Protein AF-A0A7J9HIQ1-F1 (afdb_monomer)

Foldseek 3Di:
DVVVVVVVVVVVLVVAALVLLVVLLVLLVVVVVVLLVLQLVCLVDPVSVVVLVVVLVPDDPVVLVVLLVLVVVLVVVSNCCSVDDDDPDDPDPVSDDDSSSSSNNSVVVLVVVCCVVPVVLVVDDPVCNSVSSNVVSVVQVVVVVPLDHDRPSVVSVVVSVVND

Sequence (164 aa):
MMMEEETTIMAAISTLGPSQLSDLSYSIFSLSFHHRRRLCHLLSSPCLFFLTLHRLHTLSLPQKTLLIARHLLFSLHHLTRHFQPPPLRLPNPSTAINQRDLDAVLLLMFLCEAYHDNPEALERPHDEWRQVLTSICSITTLKITGITGIFDGAALIPYIEMVT

Secondary structure (DSSP, 8-state):
-HHHHHHHHHHHHTTS-HHHHHHHHHHHHHHHHHHHHHHHHHHH-HHHHHHHHHHHHHS-HHHHHHHHHHHHHHHHHHHHGGGSPPPSSPPPGGGPPPHHHHHHHHHHHHHHHHHHH-GGGTSS-HHHHHHHHHHHHHHHHHHHHTT--SS-SSTTHHHHHHH-

Radius of gyration: 17.94 Å; Cα contacts (8 Å, |Δi|>4): 88; chains: 1; bounding box: 41×35×51 Å

Solvent-accessible surface area (backbone atoms only — not comparable to full-atom values): 9460 Å² total; per-residue (Å²): 108,76,70,58,55,52,51,51,52,50,56,55,57,70,71,50,53,70,69,40,48,52,51,43,42,51,50,50,49,49,51,53,50,51,52,50,53,50,49,53,53,34,52,73,34,65,69,57,36,52,55,37,49,52,50,56,68,74,46,52,70,73,53,53,51,49,42,47,51,53,50,52,51,45,52,49,54,61,59,49,53,60,80,47,79,85,69,98,59,82,80,70,76,86,68,64,76,49,69,71,54,46,52,33,39,54,52,50,53,48,50,53,50,44,44,72,79,39,51,73,62,70,72,51,59,79,86,50,39,52,59,54,52,43,53,50,50,50,54,52,50,56,45,36,74,58,85,68,50,98,65,72,51,60,73,45,45,67,58,53,66,74,71,108

pLDDT: mean 76.65, std 16.4, range [28.7, 95.06]

Structure (mmCIF, N/CA/C/O backbone):
data_AF-A0A7J9HIQ1-F1
#
_entry.id   AF-A0A7J9HIQ1-F1
#
loop_
_atom_site.group_PDB
_atom_site.id
_atom_site.type_symbol
_atom_site.label_atom_id
_atom_site.label_alt_id
_atom_site.label_comp_id
_atom_site.label_asym_id
_atom_site.label_entity_id
_atom_site.label_seq_id
_atom_site.pdbx_PDB_ins_code
_atom_site.Cartn_x
_atom_site.Cartn_y
_atom_site.Cartn_z
_atom_site.occupancy
_atom_site.B_iso_or_equiv
_atom_site.auth_seq_id
_atom_site.auth_comp_id
_atom_site.auth_asym_id
_atom_site.auth_atom_id
_atom_site.pdbx_PDB_model_num
ATOM 1 N N . MET A 1 1 ? 23.833 -7.315 -0.578 1.00 48.94 1 MET A N 1
ATOM 2 C CA . MET A 1 1 ? 22.394 -7.315 -0.907 1.00 48.94 1 MET A CA 1
ATOM 3 C C . MET A 1 1 ? 21.917 -5.951 -1.391 1.00 48.94 1 MET A C 1
ATOM 5 O O . MET A 1 1 ? 21.681 -5.848 -2.580 1.00 48.94 1 MET A O 1
ATOM 9 N N . MET A 1 2 ? 21.896 -4.889 -0.568 1.00 49.56 2 MET A N 1
ATOM 10 C CA . MET A 1 2 ? 21.428 -3.547 -0.996 1.00 49.56 2 MET A CA 1
ATOM 11 C C . MET A 1 2 ? 22.129 -3.015 -2.271 1.00 49.56 2 MET A C 1
ATOM 13 O O . MET A 1 2 ? 21.479 -2.493 -3.166 1.00 49.56 2 MET A O 1
ATOM 17 N N . MET A 1 3 ? 23.440 -3.253 -2.406 1.00 58.53 3 MET A N 1
ATOM 18 C CA . MET A 1 3 ? 24.233 -2.832 -3.576 1.00 58.53 3 MET A CA 1
ATOM 19 C C . MET A 1 3 ? 23.936 -3.643 -4.864 1.00 58.53 3 MET A C 1
ATOM 21 O O . MET A 1 3 ? 24.068 -3.129 -5.972 1.00 58.53 3 MET A O 1
ATOM 25 N N . GLU A 1 4 ? 23.527 -4.912 -4.750 1.00 64.31 4 GLU A N 1
ATOM 26 C CA . GLU A 1 4 ? 23.150 -5.755 -5.906 1.00 64.31 4 GLU A CA 1
ATOM 27 C C . GLU A 1 4 ? 21.745 -5.412 -6.428 1.00 64.31 4 GLU A C 1
ATOM 29 O O . GLU A 1 4 ? 21.487 -5.446 -7.631 1.00 64.31 4 GLU A O 1
ATOM 34 N N . GLU A 1 5 ? 20.829 -5.033 -5.537 1.00 66.75 5 GLU A N 1
ATOM 35 C CA . GLU A 1 5 ? 19.484 -4.580 -5.913 1.00 66.75 5 GLU A CA 1
ATOM 36 C C . GLU A 1 5 ? 19.543 -3.235 -6.644 1.00 66.75 5 GLU A C 1
ATOM 38 O O . GLU A 1 5 ? 18.953 -3.078 -7.710 1.00 66.75 5 GLU A O 1
ATOM 43 N N . GLU A 1 6 ? 20.331 -2.289 -6.134 1.00 68.94 6 GLU A N 1
ATOM 44 C CA . GLU A 1 6 ? 20.514 -0.989 -6.778 1.00 68.94 6 GLU A CA 1
ATOM 45 C C . GLU A 1 6 ? 21.149 -1.134 -8.170 1.00 68.94 6 GLU A C 1
ATOM 47 O O . GLU A 1 6 ? 20.654 -0.567 -9.141 1.00 68.94 6 GLU A O 1
ATOM 52 N N . THR A 1 7 ? 22.182 -1.972 -8.312 1.00 75.25 7 THR A N 1
ATOM 53 C CA . THR A 1 7 ? 22.848 -2.205 -9.608 1.00 75.25 7 THR A CA 1
ATOM 54 C C . THR A 1 7 ? 21.954 -2.899 -10.634 1.00 75.25 7 THR A C 1
ATOM 56 O O . THR A 1 7 ? 22.003 -2.550 -11.813 1.00 75.25 7 THR A O 1
ATOM 59 N N . THR A 1 8 ? 21.107 -3.844 -10.221 1.00 76.81 8 THR A N 1
ATOM 60 C CA . THR A 1 8 ? 20.160 -4.515 -11.131 1.00 76.81 8 THR A CA 1
ATOM 61 C C . THR A 1 8 ? 19.028 -3.591 -11.575 1.00 76.81 8 THR A C 1
ATOM 63 O O . THR A 1 8 ? 18.681 -3.579 -12.757 1.00 76.81 8 THR A O 1
ATOM 66 N N . ILE A 1 9 ? 18.499 -2.766 -10.667 1.00 72.56 9 ILE A N 1
ATOM 67 C CA . ILE A 1 9 ? 17.503 -1.734 -10.987 1.00 72.56 9 ILE A CA 1
ATOM 68 C C . ILE A 1 9 ? 18.098 -0.711 -11.961 1.00 72.56 9 ILE A C 1
ATOM 70 O O . ILE A 1 9 ? 17.500 -0.412 -12.994 1.00 72.56 9 ILE A O 1
ATOM 74 N N . MET A 1 10 ? 19.310 -0.240 -11.685 1.00 75.06 10 MET A N 1
ATOM 75 C CA . MET A 1 10 ? 20.051 0.689 -12.535 1.00 75.06 10 MET A CA 1
ATOM 76 C C . MET A 1 10 ? 20.347 0.125 -13.926 1.00 75.06 10 MET A C 1
ATOM 78 O O . MET A 1 10 ? 20.189 0.826 -14.925 1.00 75.06 10 MET A O 1
ATOM 82 N N . ALA A 1 11 ? 20.731 -1.151 -14.008 1.00 77.88 11 ALA A N 1
ATOM 83 C CA . ALA A 1 11 ? 20.936 -1.842 -15.276 1.00 77.88 11 ALA A CA 1
ATOM 84 C C . ALA A 1 11 ? 19.631 -1.982 -16.074 1.00 77.88 11 ALA A C 1
ATOM 86 O O . ALA A 1 11 ? 19.652 -1.884 -17.294 1.00 77.88 11 ALA A O 1
ATOM 87 N N . ALA A 1 12 ? 18.489 -2.181 -15.413 1.00 75.06 12 ALA A N 1
ATOM 88 C CA . ALA A 1 12 ? 17.198 -2.216 -16.093 1.00 75.06 12 ALA A CA 1
ATOM 89 C C . ALA A 1 12 ? 16.783 -0.824 -16.597 1.00 75.06 12 ALA A C 1
ATOM 91 O O . ALA A 1 12 ? 16.347 -0.689 -17.739 1.00 75.06 12 ALA A O 1
ATOM 92 N N . ILE A 1 13 ? 16.955 0.223 -15.785 1.00 74.38 13 ILE A N 1
ATOM 93 C CA . ILE A 1 13 ? 16.605 1.602 -16.158 1.00 74.38 13 ILE A CA 1
ATOM 94 C C . ILE A 1 13 ? 17.481 2.102 -17.314 1.00 74.38 13 ILE A C 1
ATOM 96 O O . ILE A 1 13 ? 16.968 2.763 -18.212 1.00 74.38 13 ILE A O 1
ATOM 100 N N . SER A 1 14 ? 18.767 1.741 -17.357 1.00 76.31 14 SER A N 1
ATOM 101 C CA . SER A 1 14 ? 19.675 2.151 -18.438 1.00 76.31 14 SER A CA 1
ATOM 102 C C . SER A 1 14 ? 19.363 1.511 -19.796 1.00 76.31 14 SER A C 1
ATOM 104 O O . SER A 1 14 ? 19.832 2.002 -20.821 1.00 76.31 14 SER A O 1
ATOM 106 N N . THR A 1 15 ? 18.545 0.450 -19.832 1.00 79.00 15 THR A N 1
ATOM 107 C CA . THR A 1 15 ? 18.045 -0.130 -21.093 1.00 79.00 15 THR A CA 1
ATOM 108 C C . THR A 1 15 ? 16.865 0.637 -21.696 1.00 79.00 15 THR A C 1
ATOM 110 O O . THR A 1 15 ? 16.499 0.375 -22.842 1.00 79.00 15 THR A O 1
ATOM 113 N N . LEU A 1 16 ? 16.267 1.579 -20.957 1.00 73.94 16 LEU A N 1
ATOM 114 C CA . LEU A 1 16 ? 15.132 2.373 -21.420 1.00 73.94 16 LEU A CA 1
ATOM 115 C C . LEU A 1 16 ? 15.583 3.558 -22.275 1.00 73.94 16 LEU A C 1
ATOM 117 O O . LEU A 1 16 ? 16.531 4.268 -21.945 1.00 73.94 16 LEU A O 1
ATOM 121 N N . GLY A 1 17 ? 14.835 3.831 -23.344 1.00 79.19 17 GLY A N 1
ATOM 122 C CA . GLY A 1 17 ? 14.974 5.093 -24.071 1.00 79.19 17 GLY A CA 1
ATOM 123 C C . GLY A 1 17 ? 14.454 6.285 -23.246 1.00 79.19 17 GLY A C 1
ATOM 124 O O . GLY A 1 17 ? 13.586 6.099 -22.388 1.00 79.19 17 GLY A O 1
ATOM 125 N N . PRO A 1 18 ? 14.900 7.523 -23.529 1.00 73.88 18 PRO A N 1
ATOM 126 C CA . PRO A 1 18 ? 14.525 8.713 -22.755 1.00 73.88 18 PRO A CA 1
ATOM 127 C C . PRO A 1 18 ? 13.009 8.932 -22.628 1.00 73.88 18 PRO A C 1
ATOM 129 O O . PRO A 1 18 ? 12.533 9.296 -21.556 1.00 73.88 18 PRO A O 1
ATOM 132 N N . SER A 1 19 ? 12.229 8.638 -23.674 1.00 76.62 19 SER A N 1
ATOM 133 C CA . SER A 1 19 ? 10.760 8.733 -23.632 1.00 76.62 19 SER A CA 1
ATOM 134 C C . SER A 1 19 ? 10.105 7.686 -22.722 1.00 76.62 19 SER A C 1
ATOM 136 O O . SER A 1 19 ? 9.162 7.986 -21.996 1.00 76.62 19 SER A O 1
ATOM 138 N N . GLN A 1 20 ? 10.622 6.457 -22.707 1.00 77.38 20 GLN A N 1
ATOM 139 C CA . GLN A 1 20 ? 10.121 5.400 -21.823 1.00 77.38 20 GLN A CA 1
ATOM 140 C C . GLN A 1 20 ? 10.466 5.694 -20.363 1.00 77.38 20 GLN A C 1
ATOM 142 O O . GLN A 1 20 ? 9.678 5.397 -19.468 1.00 77.38 20 GLN A O 1
ATOM 147 N N . LEU A 1 21 ? 11.623 6.313 -20.127 1.00 78.00 21 LEU A N 1
ATOM 148 C CA . LEU A 1 21 ? 12.069 6.718 -18.803 1.00 78.00 21 LEU A CA 1
ATOM 149 C C . LEU A 1 21 ? 11.240 7.897 -18.261 1.00 78.00 21 LEU A C 1
ATOM 151 O O . LEU A 1 21 ? 10.858 7.883 -17.089 1.00 78.00 21 LEU A O 1
ATOM 155 N N . SER A 1 22 ? 10.871 8.867 -19.107 1.00 76.44 22 SER A N 1
ATOM 156 C CA . SER A 1 22 ? 9.916 9.920 -18.729 1.00 76.44 22 SER A CA 1
ATOM 157 C C . SER A 1 22 ? 8.509 9.376 -18.464 1.00 76.44 22 SER A C 1
ATOM 159 O O . SER A 1 22 ? 7.861 9.788 -17.503 1.00 76.44 22 SER A O 1
ATOM 161 N N . ASP A 1 23 ? 8.038 8.417 -19.265 1.00 79.00 23 ASP A N 1
ATOM 162 C CA . ASP A 1 23 ? 6.721 7.804 -19.063 1.00 79.00 23 ASP A CA 1
ATOM 163 C C . ASP A 1 23 ? 6.676 6.963 -17.780 1.00 79.00 23 ASP A C 1
ATOM 165 O O . ASP A 1 23 ? 5.681 6.988 -17.047 1.00 79.00 23 ASP A O 1
ATOM 169 N N . LEU A 1 24 ? 7.763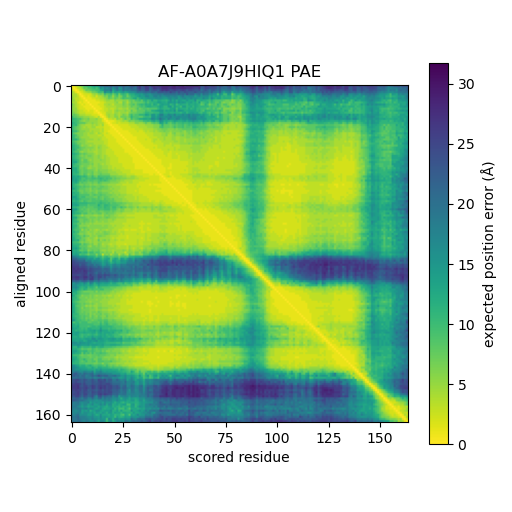 6.242 -17.487 1.00 80.00 24 LEU A N 1
ATOM 170 C CA . LEU A 1 24 ? 7.934 5.474 -16.258 1.00 80.00 24 LEU A CA 1
ATOM 171 C C . LEU A 1 24 ? 7.935 6.396 -15.037 1.00 80.00 24 LEU A C 1
ATOM 173 O O . LEU A 1 24 ? 7.197 6.140 -14.083 1.00 80.00 24 LEU A O 1
ATOM 177 N N . SER A 1 25 ? 8.730 7.470 -15.060 1.00 76.94 25 SER A N 1
ATOM 178 C CA . SER A 1 25 ? 8.809 8.408 -13.938 1.00 76.94 25 SER A CA 1
ATOM 179 C C . SER A 1 25 ? 7.453 9.065 -13.690 1.00 76.94 25 SER A C 1
ATOM 181 O O . SER A 1 25 ? 6.954 9.021 -12.564 1.00 76.94 25 SER A O 1
ATOM 183 N N . TYR A 1 26 ? 6.785 9.559 -14.738 1.00 78.31 26 TYR A N 1
ATOM 184 C CA . TYR A 1 26 ? 5.436 10.115 -14.638 1.00 78.31 26 TYR A CA 1
ATOM 185 C C . TYR A 1 26 ? 4.440 9.108 -14.053 1.00 78.31 26 TYR A C 1
ATOM 187 O O . TYR A 1 26 ? 3.633 9.453 -13.188 1.00 78.31 26 TYR A O 1
ATOM 195 N N . SER A 1 27 ? 4.518 7.849 -14.477 1.00 77.94 27 SER A N 1
ATOM 196 C CA . SER A 1 27 ? 3.640 6.780 -14.003 1.00 77.94 27 SER A CA 1
ATOM 197 C C . SER A 1 27 ? 3.869 6.434 -12.534 1.00 77.94 27 SER A C 1
ATOM 199 O O . SER A 1 27 ? 2.895 6.260 -11.799 1.00 77.94 27 SER A O 1
ATOM 201 N N . ILE A 1 28 ? 5.126 6.398 -12.081 1.00 80.06 28 ILE A N 1
ATOM 202 C CA . ILE A 1 28 ? 5.483 6.244 -10.663 1.00 80.06 28 ILE A CA 1
ATOM 203 C C . ILE A 1 28 ? 4.931 7.424 -9.859 1.00 80.06 28 ILE A C 1
ATOM 205 O O . ILE A 1 28 ? 4.208 7.219 -8.884 1.00 80.06 28 ILE A O 1
ATOM 209 N N . PHE A 1 29 ? 5.215 8.657 -10.287 1.00 77.06 29 PHE A N 1
ATOM 210 C CA . PHE A 1 29 ? 4.761 9.866 -9.599 1.00 77.06 29 PHE A CA 1
ATOM 211 C C . PHE A 1 29 ? 3.238 9.931 -9.499 1.00 77.06 29 PHE A C 1
ATOM 213 O O . PHE A 1 29 ? 2.697 10.194 -8.424 1.00 77.06 29 PHE A O 1
ATOM 220 N N . SER A 1 30 ? 2.544 9.663 -10.604 1.00 78.62 30 SER A N 1
ATOM 221 C CA . SER A 1 30 ? 1.087 9.654 -10.671 1.00 78.62 30 SER A CA 1
ATOM 222 C C . SER A 1 30 ? 0.498 8.604 -9.730 1.00 78.62 30 SER A C 1
ATOM 224 O O . SER A 1 30 ? -0.356 8.928 -8.901 1.00 78.62 30 SER A O 1
ATOM 226 N N . LEU A 1 31 ? 0.997 7.364 -9.779 1.00 81.00 31 LEU A N 1
ATOM 227 C CA . LEU A 1 31 ? 0.513 6.276 -8.930 1.00 81.00 31 LEU A CA 1
ATOM 228 C C . LEU A 1 31 ? 0.720 6.587 -7.439 1.00 81.00 31 LEU A C 1
ATOM 230 O O . LEU A 1 31 ? -0.222 6.487 -6.649 1.00 81.00 31 LEU A O 1
ATOM 234 N N . SER A 1 32 ? 1.915 7.045 -7.062 1.00 80.06 32 SER A N 1
ATOM 235 C CA . SER A 1 32 ? 2.238 7.428 -5.683 1.00 80.06 32 SER A CA 1
ATOM 236 C C . SER A 1 32 ? 1.391 8.605 -5.201 1.00 80.06 32 SER A C 1
ATOM 238 O O . SER A 1 32 ? 0.863 8.590 -4.086 1.00 80.06 32 SER A O 1
ATOM 240 N N . PHE A 1 33 ? 1.179 9.610 -6.053 1.00 81.06 33 PHE A N 1
ATOM 241 C CA . PHE A 1 33 ? 0.301 10.735 -5.752 1.00 81.06 33 PHE A CA 1
ATOM 242 C C . PHE A 1 33 ? -1.150 10.286 -5.547 1.00 81.06 33 PHE A C 1
ATOM 244 O O . PHE A 1 33 ? -1.798 10.707 -4.584 1.00 81.06 33 PHE A O 1
ATOM 251 N N . HIS A 1 34 ? -1.659 9.402 -6.406 1.00 83.38 34 HIS A N 1
ATOM 252 C CA . HIS A 1 34 ? -3.003 8.846 -6.285 1.00 83.38 34 HIS A CA 1
ATOM 253 C C . HIS A 1 34 ? -3.184 8.047 -4.993 1.00 83.38 34 HIS A C 1
ATOM 255 O O . HIS A 1 34 ? -4.164 8.278 -4.279 1.00 83.38 34 HIS A O 1
ATOM 261 N N . HIS A 1 35 ? -2.237 7.169 -4.653 1.00 85.69 35 HIS A N 1
ATOM 262 C CA . HIS A 1 35 ? -2.258 6.416 -3.399 1.00 85.69 35 HIS A CA 1
ATOM 263 C C . HIS A 1 35 ? -2.253 7.344 -2.185 1.00 85.69 35 HIS A C 1
ATOM 265 O O . HIS A 1 35 ? -3.083 7.187 -1.289 1.00 85.69 35 HIS A O 1
ATOM 271 N N . ARG A 1 36 ? -1.404 8.377 -2.195 1.00 83.56 36 ARG A N 1
ATOM 272 C CA . ARG A 1 36 ? -1.347 9.364 -1.115 1.00 83.56 36 ARG A CA 1
ATOM 273 C C . ARG A 1 36 ? -2.660 10.120 -0.963 1.00 83.56 36 ARG A C 1
ATOM 275 O O . ARG A 1 36 ? -3.190 10.200 0.139 1.00 83.56 36 ARG A O 1
ATOM 282 N N . ARG A 1 37 ? -3.231 10.645 -2.053 1.00 86.19 37 ARG A N 1
ATOM 283 C CA . ARG A 1 37 ? -4.530 11.338 -1.989 1.00 86.19 37 ARG A CA 1
ATOM 284 C C . ARG A 1 37 ? -5.628 10.426 -1.464 1.00 86.19 37 ARG A C 1
ATOM 286 O O . ARG A 1 37 ? -6.458 10.875 -0.677 1.00 86.19 37 ARG A O 1
ATOM 293 N N . ARG A 1 38 ? -5.633 9.161 -1.893 1.00 90.06 38 ARG A N 1
ATOM 294 C CA . ARG A 1 38 ? -6.607 8.172 -1.432 1.00 90.06 38 ARG A CA 1
ATOM 295 C C . ARG A 1 38 ? -6.464 7.915 0.065 1.00 90.06 38 ARG A C 1
ATOM 297 O O . ARG A 1 38 ? -7.468 7.929 0.768 1.00 90.06 38 ARG A O 1
ATOM 304 N N . LEU A 1 39 ? -5.235 7.775 0.553 1.00 89.69 39 LEU A N 1
ATOM 305 C CA . LEU A 1 39 ? -4.939 7.601 1.970 1.00 89.69 39 LEU A CA 1
ATOM 306 C C . LEU A 1 39 ? -5.323 8.839 2.795 1.00 89.69 39 LEU A C 1
ATOM 308 O O . LEU A 1 39 ? -6.001 8.704 3.809 1.00 89.69 39 LEU A O 1
ATOM 312 N N . CYS A 1 40 ? -5.005 10.052 2.331 1.00 90.75 40 CYS A N 1
ATOM 313 C CA . CYS A 1 40 ? -5.450 11.286 2.988 1.00 90.75 40 CYS A CA 1
ATOM 314 C C . CYS A 1 40 ? -6.984 11.377 3.059 1.00 90.75 40 CYS A C 1
ATOM 316 O O . CYS A 1 40 ? -7.531 11.773 4.085 1.00 90.75 40 CYS A O 1
ATOM 318 N N . HIS A 1 41 ? -7.683 10.994 1.987 1.00 90.62 41 HIS A N 1
ATOM 319 C CA . HIS A 1 41 ? -9.147 10.947 1.956 1.00 90.62 41 HIS A CA 1
ATOM 320 C C . HIS A 1 41 ? -9.721 9.893 2.917 1.00 90.62 41 HIS A C 1
ATOM 322 O O . HIS A 1 41 ? -10.740 10.120 3.568 1.00 90.62 41 HIS A O 1
ATOM 328 N N . LEU A 1 42 ? -9.061 8.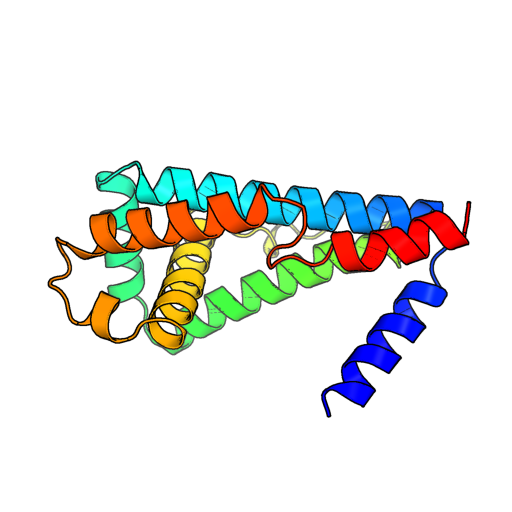740 3.024 1.00 92.81 42 LEU A N 1
ATOM 329 C CA . LEU A 1 42 ? -9.433 7.686 3.959 1.00 92.81 42 LEU A CA 1
ATOM 330 C C . LEU A 1 42 ? -9.298 8.166 5.410 1.00 92.81 42 LEU A C 1
ATOM 332 O O . LEU A 1 42 ? -10.205 7.939 6.202 1.00 92.81 42 LEU A O 1
ATOM 336 N N . LEU A 1 43 ? -8.205 8.853 5.750 1.00 92.31 43 LEU A N 1
ATOM 337 C CA . LEU A 1 43 ? -7.951 9.359 7.104 1.00 92.31 43 LEU A CA 1
ATOM 338 C C . LEU A 1 43 ? -8.851 10.551 7.476 1.00 92.31 43 LEU A C 1
ATOM 340 O O . LEU A 1 43 ? -9.288 10.673 8.626 1.00 92.31 43 LEU A O 1
ATOM 344 N N . SER A 1 44 ? -9.184 11.411 6.507 1.00 91.88 44 SER A N 1
ATOM 345 C CA . SER A 1 44 ? -10.050 12.570 6.749 1.00 91.88 44 SER A CA 1
ATOM 346 C C . SER A 1 44 ? -11.499 12.174 7.042 1.00 91.88 44 SER A C 1
ATOM 348 O O . SER A 1 44 ? -12.151 12.828 7.858 1.00 91.88 44 SER A O 1
ATOM 350 N N . SER A 1 45 ? -11.990 11.080 6.448 1.00 93.69 45 SER A N 1
ATOM 351 C CA . SER A 1 45 ? -13.349 10.570 6.649 1.00 93.69 45 SER A CA 1
ATOM 352 C C . SER A 1 45 ? -13.411 9.512 7.765 1.00 93.69 45 SER A C 1
ATOM 354 O O . SER A 1 45 ? -12.953 8.385 7.563 1.00 93.69 45 SER A O 1
ATOM 356 N N . PRO A 1 46 ? -14.035 9.805 8.928 1.00 92.75 46 PRO A N 1
ATOM 357 C CA . PRO A 1 46 ? -14.136 8.844 10.028 1.00 92.75 46 PRO A CA 1
ATOM 358 C C . PRO A 1 46 ? -14.828 7.544 9.606 1.00 92.75 46 PRO A C 1
ATOM 360 O O . PRO A 1 46 ? -14.338 6.456 9.895 1.00 92.75 46 PRO A O 1
ATOM 363 N N . CYS A 1 47 ? -15.945 7.649 8.881 1.00 93.62 47 CYS A N 1
ATOM 364 C CA . CYS A 1 47 ? -16.732 6.487 8.475 1.00 93.62 47 CYS A CA 1
ATOM 365 C C . CYS A 1 47 ? -15.928 5.548 7.569 1.00 93.62 47 CYS A C 1
ATOM 367 O O . CYS A 1 47 ? -15.935 4.337 7.780 1.00 93.62 47 CYS A O 1
ATOM 369 N N . LEU A 1 48 ? -15.211 6.094 6.579 1.00 93.75 48 LEU A N 1
ATOM 370 C CA . LEU A 1 48 ? -14.397 5.287 5.667 1.00 93.75 48 LEU A CA 1
ATOM 371 C C . LEU A 1 48 ? -13.219 4.639 6.389 1.00 93.75 48 LEU A C 1
ATOM 373 O O . LEU A 1 48 ? -12.951 3.458 6.160 1.00 93.75 48 LEU A O 1
ATOM 377 N N . PHE A 1 49 ? -12.561 5.377 7.286 1.00 95.06 49 PHE A N 1
ATOM 378 C CA . PHE A 1 49 ? -11.488 4.844 8.114 1.00 95.06 49 PHE A CA 1
ATOM 379 C C . PHE A 1 49 ? -11.964 3.642 8.934 1.00 95.06 49 PHE A C 1
ATOM 381 O O . PHE A 1 49 ? -11.411 2.554 8.791 1.00 95.06 49 PHE A O 1
ATOM 388 N N . PHE A 1 50 ? -13.024 3.799 9.733 1.00 94.31 50 PHE A N 1
ATOM 389 C CA . PHE A 1 50 ? -13.496 2.729 10.615 1.00 94.31 50 PHE A CA 1
ATOM 390 C C . PHE A 1 50 ? -14.053 1.529 9.848 1.00 94.31 50 PHE A C 1
ATOM 392 O O . PHE A 1 50 ? -13.799 0.394 10.243 1.00 94.31 50 PHE A O 1
ATOM 399 N N . LEU A 1 51 ? -14.745 1.741 8.723 1.00 94.94 51 LEU A N 1
ATOM 400 C CA . LEU A 1 51 ? -15.193 0.642 7.861 1.00 94.94 51 LEU A CA 1
ATOM 401 C C . LEU A 1 51 ? -14.012 -0.142 7.279 1.00 94.94 51 LEU A C 1
ATOM 403 O O . LEU A 1 51 ? -14.040 -1.374 7.242 1.00 94.94 51 LEU A O 1
ATOM 407 N N . THR A 1 52 ? -12.965 0.559 6.845 1.00 94.88 52 THR A N 1
ATOM 408 C CA . THR A 1 52 ? -11.767 -0.077 6.285 1.00 94.88 52 THR A CA 1
ATOM 409 C C . THR A 1 52 ? -10.964 -0.792 7.368 1.00 94.88 52 THR A C 1
ATOM 411 O O . THR A 1 52 ? -10.537 -1.926 7.164 1.00 94.88 52 THR A O 1
ATOM 414 N N . LEU A 1 53 ? -10.816 -0.177 8.543 1.00 94.38 53 LEU A N 1
ATOM 415 C CA . LEU A 1 53 ? -10.149 -0.768 9.698 1.00 94.38 53 LEU A CA 1
ATOM 416 C C . LEU A 1 53 ? -10.888 -2.027 10.169 1.00 94.38 53 LEU A C 1
ATOM 418 O O . LEU A 1 53 ? -10.280 -3.084 10.315 1.00 94.38 53 LEU A O 1
ATOM 422 N N . HIS A 1 54 ? -12.212 -1.955 10.319 1.00 94.00 54 HIS A N 1
ATOM 423 C CA . HIS A 1 54 ? -13.038 -3.107 10.675 1.00 94.00 54 HIS A CA 1
ATOM 424 C C . HIS A 1 54 ? -12.885 -4.242 9.659 1.00 94.00 54 HIS A C 1
ATOM 426 O O . HIS A 1 54 ? -12.705 -5.399 10.036 1.00 94.00 54 HIS A O 1
ATOM 432 N N . ARG A 1 55 ? -12.876 -3.917 8.361 1.00 93.19 55 ARG A N 1
ATOM 433 C CA . ARG A 1 55 ? -12.587 -4.897 7.314 1.00 93.19 55 ARG A CA 1
ATOM 434 C C . ARG A 1 55 ? -11.210 -5.533 7.499 1.00 93.19 55 ARG A C 1
ATOM 436 O O . ARG A 1 55 ? -11.091 -6.746 7.407 1.00 93.19 55 ARG A O 1
ATOM 443 N N . LEU A 1 56 ? -10.172 -4.752 7.777 1.00 93.50 56 LEU A N 1
ATOM 444 C CA . LEU A 1 56 ? -8.843 -5.304 8.042 1.00 93.50 56 LEU A CA 1
ATOM 445 C C . LEU A 1 56 ? -8.827 -6.223 9.267 1.00 93.50 56 LEU A C 1
ATOM 447 O O . LEU A 1 56 ? -8.112 -7.221 9.252 1.00 93.50 56 LEU A O 1
ATOM 451 N N . HIS A 1 57 ? -9.613 -5.938 10.302 1.00 91.81 57 HIS A N 1
ATOM 452 C CA . HIS A 1 57 ? -9.728 -6.823 11.462 1.00 91.81 57 HIS A CA 1
ATOM 453 C C . HIS A 1 57 ? -10.443 -8.141 11.149 1.00 91.81 57 HIS A C 1
ATOM 455 O O . HIS A 1 57 ? -10.055 -9.169 11.696 1.00 91.81 57 HIS A O 1
ATOM 461 N N . THR A 1 58 ? -11.447 -8.137 10.267 1.00 94.19 58 THR A N 1
ATOM 462 C CA . THR A 1 58 ? -12.186 -9.360 9.904 1.00 94.19 58 THR A CA 1
ATOM 463 C C . THR A 1 58 ? -11.429 -10.267 8.935 1.00 94.19 58 THR A C 1
ATOM 465 O O . THR A 1 58 ? -11.730 -11.457 8.851 1.00 94.19 58 THR A O 1
ATOM 468 N N . LEU A 1 59 ? -10.435 -9.740 8.216 1.00 93.00 59 LEU A N 1
ATOM 469 C CA . LEU A 1 59 ? -9.608 -10.533 7.310 1.00 93.00 59 LEU A CA 1
ATOM 470 C C . LEU A 1 59 ? -8.611 -11.414 8.069 1.00 93.00 59 LEU A C 1
ATOM 472 O O . LEU A 1 59 ? -7.881 -10.956 8.953 1.00 93.00 59 LEU A O 1
ATOM 476 N N . SER A 1 60 ? -8.505 -12.672 7.645 1.00 93.25 60 SER A N 1
ATOM 477 C CA . SER A 1 60 ? -7.467 -13.579 8.134 1.00 93.25 60 SER A CA 1
ATOM 478 C C . SER A 1 60 ? -6.083 -13.165 7.620 1.00 93.25 60 SER A C 1
ATOM 480 O O . SER A 1 60 ? -5.947 -12.463 6.613 1.00 93.25 60 SER A O 1
ATOM 482 N N . LEU A 1 61 ? -5.019 -13.615 8.289 1.00 92.12 61 LEU A N 1
ATOM 483 C CA . LEU A 1 61 ? -3.645 -13.325 7.866 1.00 92.12 61 LEU A CA 1
ATOM 484 C C . LEU A 1 61 ? -3.355 -13.742 6.400 1.00 92.12 61 LEU A C 1
ATOM 486 O O . LEU A 1 61 ? -2.788 -12.932 5.660 1.00 92.12 61 LEU A O 1
ATOM 490 N N . PRO A 1 62 ? -3.803 -14.921 5.912 1.00 93.19 62 PRO A N 1
ATOM 491 C CA . PRO A 1 62 ? -3.691 -15.275 4.493 1.00 93.19 62 PRO A CA 1
ATOM 492 C C . PRO A 1 62 ? -4.393 -14.292 3.543 1.00 93.19 62 PRO A C 1
ATOM 494 O O . PRO A 1 62 ? -3.943 -14.058 2.427 1.00 93.19 62 PRO A O 1
ATOM 497 N N . GLN A 1 63 ? -5.497 -13.679 3.966 1.00 90.62 63 GLN A N 1
ATOM 498 C CA . GLN A 1 63 ? -6.211 -12.711 3.132 1.00 90.62 63 GLN A CA 1
ATOM 499 C C . GLN A 1 63 ? -5.512 -11.349 3.110 1.00 90.62 63 GLN A C 1
ATOM 501 O O . GLN A 1 63 ? -5.464 -10.704 2.065 1.00 90.62 63 GLN A O 1
ATOM 506 N N . LYS A 1 64 ? -4.928 -10.926 4.237 1.00 91.81 64 LYS A N 1
ATOM 507 C CA . LYS A 1 64 ? -4.097 -9.713 4.314 1.00 91.81 64 LYS A CA 1
ATOM 508 C C . LYS A 1 64 ? -2.870 -9.822 3.412 1.00 91.81 64 LYS A C 1
ATOM 510 O O . LYS A 1 64 ? -2.590 -8.910 2.640 1.00 91.81 64 LYS A O 1
ATOM 515 N N . THR A 1 65 ? -2.186 -10.963 3.451 1.00 91.50 65 THR A N 1
ATOM 516 C CA . THR A 1 65 ? -1.037 -11.234 2.570 1.00 91.50 65 THR A CA 1
ATOM 517 C C . THR A 1 65 ? -1.449 -11.284 1.100 1.00 91.50 65 THR A C 1
ATOM 519 O O . THR A 1 65 ? -0.767 -10.703 0.260 1.00 91.50 65 THR A O 1
ATOM 522 N N . LEU A 1 66 ? -2.609 -11.869 0.778 1.00 90.94 66 LEU A N 1
ATOM 523 C CA . LEU A 1 66 ? -3.149 -11.852 -0.584 1.00 90.94 66 LEU A CA 1
ATOM 524 C C . LEU A 1 66 ? -3.462 -10.432 -1.087 1.00 90.94 66 LEU A C 1
ATOM 526 O O . LEU A 1 66 ? -3.230 -10.146 -2.261 1.00 90.94 66 LEU A O 1
ATOM 530 N N . LEU A 1 67 ? -3.976 -9.539 -0.230 1.00 89.25 67 LEU A N 1
ATOM 531 C CA . LEU A 1 67 ? -4.200 -8.131 -0.586 1.00 89.25 67 LEU A CA 1
ATOM 532 C C . LEU A 1 67 ? -2.892 -7.435 -0.967 1.00 89.25 67 LEU A C 1
ATOM 534 O O . LEU A 1 67 ? -2.834 -6.784 -2.010 1.00 89.25 67 LEU A O 1
ATOM 538 N N . ILE A 1 68 ? -1.842 -7.624 -0.163 1.00 87.56 68 ILE A N 1
ATOM 539 C CA . ILE A 1 68 ? -0.509 -7.076 -0.440 1.00 87.56 68 ILE A CA 1
ATOM 540 C C . ILE A 1 68 ? 0.032 -7.652 -1.750 1.00 87.56 68 ILE A C 1
ATOM 542 O O . ILE A 1 68 ? 0.434 -6.897 -2.629 1.00 87.56 68 ILE A O 1
ATOM 546 N N . ALA A 1 69 ? -0.031 -8.973 -1.936 1.00 86.62 69 ALA A N 1
ATOM 547 C CA . AL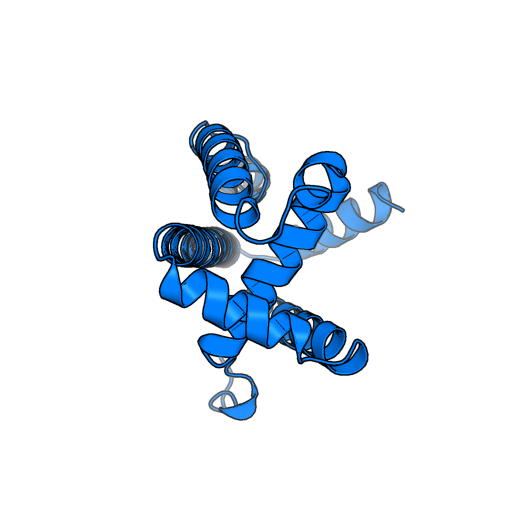A A 1 69 ? 0.460 -9.624 -3.148 1.00 86.62 69 ALA A CA 1
ATOM 548 C C . ALA A 1 69 ? -0.245 -9.107 -4.413 1.00 86.62 69 ALA A C 1
ATOM 550 O O . ALA A 1 69 ? 0.409 -8.795 -5.407 1.00 86.62 69 ALA A O 1
ATOM 551 N N . ARG A 1 70 ? -1.575 -8.953 -4.374 1.00 87.12 70 ARG A N 1
ATOM 552 C CA . ARG A 1 70 ? -2.345 -8.375 -5.487 1.00 87.12 70 ARG A CA 1
ATOM 553 C C . ARG A 1 70 ? -1.936 -6.935 -5.771 1.00 87.12 70 ARG A C 1
ATOM 555 O O . ARG A 1 70 ? -1.821 -6.567 -6.936 1.00 87.12 70 ARG A O 1
ATOM 562 N N . HIS A 1 71 ? -1.712 -6.137 -4.729 1.00 85.88 71 HIS A N 1
ATOM 563 C CA . HIS A 1 71 ? -1.266 -4.755 -4.872 1.00 85.88 71 HIS A CA 1
ATOM 564 C C . HIS A 1 71 ? 0.125 -4.656 -5.492 1.00 85.88 71 HIS A C 1
ATOM 566 O O . HIS A 1 71 ? 0.310 -3.902 -6.441 1.00 85.88 71 HIS A O 1
ATOM 572 N N . LEU A 1 72 ? 1.074 -5.467 -5.028 1.00 84.94 72 LEU A N 1
ATOM 573 C CA . LEU A 1 72 ? 2.420 -5.516 -5.593 1.00 84.94 72 LEU A CA 1
ATOM 574 C C . LEU A 1 72 ? 2.401 -5.958 -7.056 1.00 84.94 72 LEU A C 1
ATOM 576 O O . LEU A 1 72 ? 3.046 -5.327 -7.885 1.00 84.94 72 LEU A O 1
ATOM 580 N N . LEU A 1 73 ? 1.615 -6.981 -7.399 1.00 84.12 73 LEU A N 1
ATOM 581 C CA . LEU A 1 73 ? 1.451 -7.423 -8.786 1.00 84.12 73 LEU A CA 1
ATOM 582 C C . LEU A 1 73 ? 0.817 -6.343 -9.668 1.00 84.12 73 LEU A C 1
ATOM 584 O O . LEU A 1 73 ? 1.249 -6.158 -10.803 1.00 84.12 73 LEU A O 1
ATOM 588 N N . PHE A 1 74 ? -0.181 -5.617 -9.159 1.00 82.31 74 PHE A N 1
ATOM 589 C CA . PHE A 1 74 ? -0.788 -4.491 -9.867 1.00 82.31 74 PHE A CA 1
ATOM 590 C C . PHE A 1 74 ? 0.235 -3.377 -10.130 1.00 82.31 74 PHE A C 1
ATOM 592 O O . PHE A 1 74 ? 0.366 -2.927 -11.268 1.00 82.31 74 PHE A O 1
ATOM 599 N N . SER A 1 75 ? 0.993 -2.978 -9.107 1.00 79.69 75 SER A N 1
ATOM 600 C CA . SER A 1 75 ? 2.038 -1.958 -9.222 1.00 79.69 75 SER A CA 1
ATOM 601 C C . SER A 1 75 ? 3.151 -2.398 -10.175 1.00 79.69 75 SER A C 1
ATOM 603 O O . SER A 1 75 ? 3.535 -1.642 -11.060 1.00 79.69 75 SER A O 1
ATOM 605 N N . LEU A 1 76 ? 3.611 -3.648 -10.081 1.00 80.25 76 LEU A N 1
ATOM 606 C CA . LEU A 1 76 ? 4.634 -4.198 -10.970 1.00 80.25 76 LEU A CA 1
ATOM 607 C C . LEU A 1 76 ? 4.137 -4.253 -12.418 1.00 80.25 76 LEU A C 1
ATOM 609 O O . LEU A 1 76 ? 4.851 -3.851 -13.335 1.00 80.25 76 LEU A O 1
ATOM 613 N N . HIS A 1 77 ? 2.894 -4.683 -12.639 1.00 81.12 77 HIS A N 1
ATOM 614 C CA . HIS A 1 77 ? 2.286 -4.661 -13.966 1.00 81.12 77 HIS A CA 1
ATOM 615 C C . HIS A 1 77 ? 2.190 -3.236 -14.526 1.00 81.12 77 HIS A C 1
ATOM 617 O O . HIS A 1 77 ? 2.424 -3.027 -15.712 1.00 81.12 77 HIS A O 1
ATOM 623 N N . HIS A 1 78 ? 1.877 -2.249 -13.685 1.00 75.44 78 HIS A N 1
ATOM 624 C CA . HIS A 1 78 ? 1.848 -0.848 -14.092 1.00 75.44 78 HIS A CA 1
ATOM 625 C C . HIS A 1 78 ? 3.233 -0.357 -14.540 1.00 75.44 78 HIS A C 1
ATOM 627 O O . HIS A 1 78 ? 3.342 0.261 -15.592 1.00 75.44 78 HIS A O 1
ATOM 633 N N . LEU A 1 79 ? 4.293 -0.696 -13.798 1.00 74.75 79 LEU A N 1
ATOM 634 C CA . LEU A 1 79 ? 5.672 -0.311 -14.129 1.00 74.75 79 LEU A CA 1
ATOM 635 C C . LEU A 1 79 ? 6.210 -1.033 -15.370 1.00 74.75 79 LEU A C 1
ATOM 637 O O . LEU A 1 79 ? 6.845 -0.424 -16.226 1.00 74.75 79 LEU A O 1
ATOM 641 N N . THR A 1 80 ? 5.928 -2.329 -15.504 1.00 76.94 80 THR A N 1
ATOM 642 C CA . THR A 1 80 ? 6.453 -3.157 -16.606 1.00 76.94 80 THR A CA 1
ATOM 643 C C . THR A 1 80 ? 5.838 -2.842 -17.967 1.00 76.94 80 THR A C 1
ATOM 645 O O . THR A 1 80 ? 6.443 -3.161 -18.989 1.00 76.94 80 THR A O 1
ATOM 648 N N . ARG A 1 81 ? 4.692 -2.149 -18.017 1.00 77.19 81 ARG A N 1
ATOM 649 C CA . ARG A 1 81 ? 4.088 -1.676 -19.276 1.00 77.19 81 ARG A CA 1
ATOM 650 C C . ARG A 1 81 ? 5.005 -0.761 -20.082 1.00 77.19 81 ARG A C 1
ATOM 652 O O . ARG A 1 81 ? 4.907 -0.765 -21.301 1.00 77.19 81 ARG A O 1
ATOM 659 N N . HIS A 1 82 ? 5.902 -0.025 -19.430 1.00 73.12 82 HIS A N 1
ATOM 660 C CA . HIS A 1 82 ? 6.851 0.861 -20.112 1.00 73.12 82 HIS A CA 1
ATOM 661 C C . HIS A 1 82 ? 8.01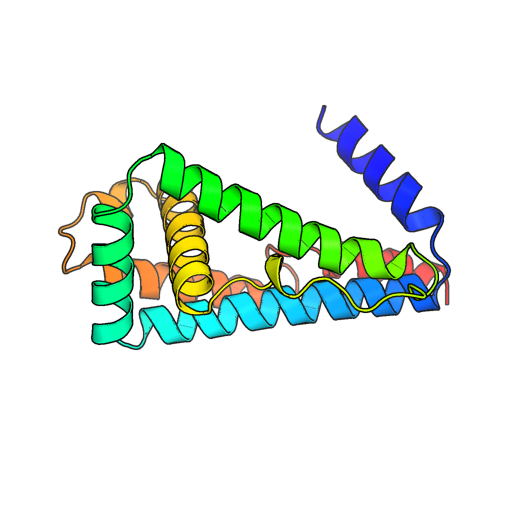8 0.109 -20.769 1.00 73.12 82 HIS A C 1
ATOM 663 O O . HIS A 1 82 ? 8.694 0.663 -21.630 1.00 73.12 82 HIS A O 1
ATOM 669 N N . PHE A 1 83 ? 8.224 -1.160 -20.398 1.00 70.00 83 PHE A N 1
ATOM 670 C CA . PHE A 1 83 ? 9.284 -2.026 -20.921 1.00 70.00 83 PHE A CA 1
ATOM 671 C C . PHE A 1 83 ? 8.798 -2.961 -22.041 1.00 70.00 83 PHE A C 1
ATOM 673 O O . PHE A 1 83 ? 9.607 -3.651 -22.660 1.00 70.00 83 PHE A O 1
ATOM 680 N N . GLN A 1 84 ? 7.486 -3.034 -22.294 1.00 67.94 84 GLN A N 1
ATOM 681 C CA . GLN A 1 84 ? 6.896 -3.952 -23.270 1.00 67.94 84 GLN A CA 1
ATOM 682 C C . GLN A 1 84 ? 6.234 -3.195 -24.430 1.00 67.94 84 GLN A C 1
ATOM 684 O O . GLN A 1 84 ? 5.608 -2.158 -24.211 1.00 67.94 84 GLN A O 1
ATOM 689 N N . PRO A 1 85 ? 6.307 -3.714 -25.671 1.00 61.19 85 PRO A N 1
ATOM 690 C CA . PRO A 1 85 ? 5.502 -3.194 -26.770 1.00 61.19 85 PRO A CA 1
ATOM 691 C C . PRO A 1 85 ? 4.003 -3.336 -26.445 1.00 61.19 85 PRO A C 1
ATOM 693 O O . PRO A 1 85 ? 3.620 -4.272 -25.734 1.00 61.19 85 PRO A O 1
ATOM 696 N N . PRO A 1 86 ? 3.142 -2.429 -26.950 1.00 59.28 86 PRO A N 1
ATOM 697 C CA . PRO A 1 86 ? 1.724 -2.415 -26.613 1.00 59.28 86 PRO A CA 1
ATOM 698 C C . PRO A 1 86 ? 1.097 -3.791 -26.882 1.00 59.28 86 PRO A C 1
ATOM 700 O O . PRO A 1 86 ? 1.253 -4.339 -27.979 1.00 59.28 86 PRO A O 1
ATOM 703 N N . PRO A 1 87 ? 0.411 -4.389 -25.892 1.00 57.53 87 PRO A N 1
ATOM 704 C CA . PRO A 1 87 ? -0.080 -5.747 -26.032 1.00 57.53 87 PRO A CA 1
ATOM 705 C C . PRO A 1 87 ? -1.198 -5.800 -27.081 1.00 57.53 87 PRO A C 1
ATOM 707 O O . PRO A 1 87 ? -2.140 -5.013 -27.049 1.00 57.53 87 PRO A O 1
ATOM 710 N N . LEU A 1 88 ? -1.142 -6.797 -27.969 1.00 56.03 88 LEU A N 1
ATOM 711 C CA . LEU A 1 88 ? -2.190 -7.106 -28.959 1.00 56.03 88 LEU A CA 1
ATOM 712 C C . LEU A 1 88 ? -3.515 -7.583 -28.324 1.00 56.03 88 LEU A C 1
ATOM 714 O O . LEU A 1 88 ? -4.486 -7.844 -29.033 1.00 56.03 88 LEU A O 1
ATOM 718 N N . ARG A 1 89 ? -3.568 -7.747 -26.995 1.00 55.31 89 ARG A N 1
ATOM 719 C CA . ARG A 1 89 ? -4.745 -8.218 -26.256 1.00 55.31 89 ARG A CA 1
ATOM 720 C C . ARG A 1 89 ? -5.013 -7.331 -25.047 1.00 55.31 89 ARG A C 1
ATOM 722 O O . ARG A 1 89 ? -4.103 -7.035 -24.276 1.00 55.31 89 ARG A O 1
ATOM 729 N N . LEU A 1 90 ? -6.282 -6.947 -24.895 1.00 52.91 90 LEU A N 1
ATOM 730 C CA . LEU A 1 90 ? -6.798 -6.203 -23.747 1.00 52.91 90 LEU A CA 1
ATOM 731 C C . LEU A 1 90 ? -6.397 -6.911 -22.437 1.00 52.91 90 LEU A C 1
ATOM 733 O O . LEU A 1 90 ? -6.551 -8.134 -22.353 1.00 52.91 90 LEU A O 1
ATOM 737 N N . PRO A 1 91 ? -5.909 -6.188 -21.412 1.00 54.56 91 PRO A N 1
ATOM 738 C CA . PRO A 1 91 ? -5.615 -6.794 -20.122 1.00 54.56 91 PRO A CA 1
ATOM 739 C C . PRO A 1 91 ? -6.889 -7.408 -19.531 1.00 54.56 91 PRO A C 1
ATOM 741 O O . PRO A 1 91 ? -7.957 -6.793 -19.552 1.00 54.56 91 PRO A O 1
ATOM 744 N N . ASN A 1 92 ? -6.773 -8.632 -19.010 1.00 51.62 92 ASN A N 1
ATOM 745 C CA . ASN A 1 92 ? -7.880 -9.313 -18.347 1.00 51.62 92 ASN A CA 1
ATOM 746 C C . ASN A 1 92 ? -8.407 -8.445 -17.186 1.00 51.62 92 ASN A C 1
ATOM 748 O O . ASN A 1 92 ? -7.617 -8.013 -16.345 1.00 51.62 92 ASN A O 1
ATOM 752 N N . PRO A 1 93 ? -9.731 -8.243 -17.057 1.00 52.34 93 PRO A N 1
ATOM 753 C CA . PRO A 1 93 ? -10.319 -7.437 -15.983 1.00 52.34 93 PRO A CA 1
ATOM 754 C C . PRO A 1 93 ? -10.098 -8.029 -14.578 1.00 52.34 93 PRO A C 1
ATOM 756 O O . PRO A 1 93 ? -10.363 -7.365 -13.580 1.00 52.34 93 PRO A O 1
ATOM 759 N N . SER A 1 94 ? -9.582 -9.261 -14.472 1.00 50.91 94 SER A N 1
ATOM 760 C CA . SER A 1 94 ? -9.334 -9.951 -13.200 1.00 50.91 94 SER A CA 1
ATOM 761 C C . SER A 1 94 ? -8.153 -9.399 -12.391 1.00 50.91 94 SER A C 1
ATOM 763 O O . SER A 1 94 ? -7.980 -9.802 -11.244 1.00 50.91 94 SER A O 1
ATOM 765 N N . THR A 1 95 ? -7.331 -8.509 -12.958 1.00 54.59 95 THR A N 1
ATOM 766 C CA . THR A 1 95 ? -6.234 -7.829 -12.242 1.00 54.59 95 THR A CA 1
ATOM 767 C C . THR A 1 95 ? -6.641 -6.468 -11.674 1.00 54.59 95 THR A C 1
ATOM 769 O O . THR A 1 95 ? -5.817 -5.791 -11.062 1.00 54.59 95 THR A O 1
ATOM 772 N N . ALA A 1 96 ? -7.892 -6.039 -11.873 1.00 63.62 96 ALA A N 1
ATOM 773 C CA . ALA A 1 96 ? -8.389 -4.793 -11.309 1.00 63.62 96 ALA A CA 1
ATOM 774 C C . ALA A 1 96 ? -8.581 -4.944 -9.793 1.00 63.62 96 ALA A C 1
ATOM 776 O O . ALA A 1 96 ? -9.399 -5.735 -9.321 1.00 63.62 96 ALA A O 1
ATOM 777 N N . ILE A 1 97 ? -7.821 -4.172 -9.017 1.00 72.06 97 ILE A N 1
ATOM 778 C CA . ILE A 1 97 ? -8.051 -4.047 -7.580 1.00 72.06 97 ILE A CA 1
ATOM 779 C C . ILE A 1 97 ? -9.338 -3.252 -7.360 1.00 72.06 97 ILE A C 1
ATOM 781 O O . ILE A 1 97 ? -9.483 -2.120 -7.821 1.00 72.06 97 ILE A O 1
ATOM 785 N N . ASN A 1 98 ? -10.271 -3.840 -6.614 1.00 85.62 98 ASN A N 1
ATOM 786 C CA . ASN A 1 98 ? -11.465 -3.133 -6.171 1.00 85.62 98 ASN A CA 1
ATOM 787 C C . ASN A 1 98 ? -11.074 -1.955 -5.273 1.00 85.62 98 ASN A C 1
ATOM 789 O O . ASN A 1 98 ? -10.179 -2.081 -4.443 1.00 85.62 98 ASN A O 1
ATOM 793 N N . GLN A 1 99 ? -11.801 -0.838 -5.341 1.00 85.31 99 GLN A N 1
ATOM 794 C CA . GLN A 1 99 ? -11.492 0.338 -4.513 1.00 85.31 99 GLN A CA 1
ATOM 795 C C . GLN A 1 99 ? -11.454 0.035 -3.009 1.00 85.31 99 GLN A C 1
ATOM 797 O O . GLN A 1 99 ? -10.607 0.560 -2.300 1.00 85.31 99 GLN A O 1
ATOM 802 N N . ARG A 1 100 ? -12.326 -0.854 -2.522 1.00 88.81 100 ARG A N 1
ATOM 803 C CA . ARG A 1 100 ? -12.314 -1.270 -1.111 1.00 88.81 100 ARG A CA 1
ATOM 804 C C . ARG A 1 100 ? -11.069 -2.086 -0.751 1.00 88.81 100 ARG A C 1
ATOM 806 O O . ARG A 1 100 ? -10.651 -2.074 0.402 1.00 88.81 100 ARG A O 1
ATOM 813 N N . ASP A 1 101 ? -10.543 -2.866 -1.696 1.00 89.50 101 ASP A N 1
ATOM 814 C CA . ASP A 1 101 ? -9.311 -3.648 -1.516 1.00 89.50 101 ASP A CA 1
ATOM 815 C C . ASP A 1 101 ? -8.100 -2.721 -1.561 1.00 89.50 101 ASP A C 1
ATOM 817 O O . ASP A 1 101 ? -7.179 -2.903 -0.773 1.00 89.50 101 ASP A O 1
ATOM 821 N N . LEU A 1 102 ? -8.150 -1.692 -2.418 1.00 88.88 102 LEU A N 1
ATOM 822 C CA . LEU A 1 102 ? -7.169 -0.613 -2.449 1.00 88.88 102 LEU A CA 1
ATOM 823 C C . LEU A 1 102 ? -7.133 0.135 -1.112 1.00 88.88 102 LEU A C 1
ATOM 825 O O . LEU A 1 102 ? -6.072 0.287 -0.527 1.00 88.88 102 LEU A O 1
ATOM 829 N N . ASP A 1 103 ? -8.286 0.553 -0.593 1.00 92.19 103 ASP A N 1
ATOM 830 C CA . ASP A 1 103 ? -8.370 1.243 0.700 1.00 92.19 103 AS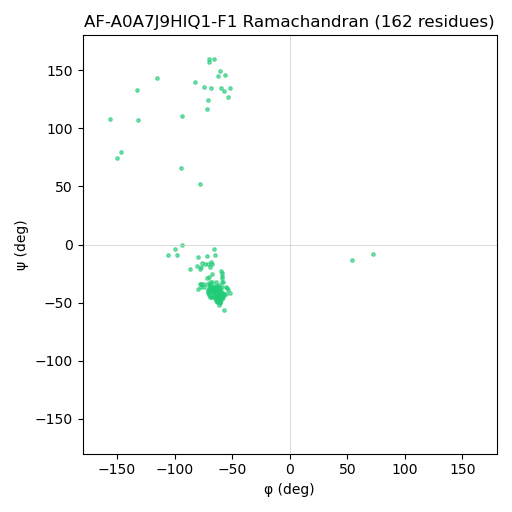P A CA 1
ATOM 831 C C . ASP A 1 103 ? -7.817 0.374 1.835 1.00 92.19 103 ASP A C 1
ATOM 833 O O . ASP A 1 103 ? -7.029 0.842 2.656 1.00 92.19 103 ASP A O 1
ATOM 837 N N . ALA A 1 104 ? -8.175 -0.914 1.843 1.00 93.56 104 ALA A N 1
ATOM 838 C CA . ALA A 1 104 ? -7.686 -1.866 2.831 1.00 93.56 104 ALA A CA 1
ATOM 839 C C . ALA A 1 104 ? -6.169 -2.071 2.737 1.00 93.56 104 ALA A C 1
ATOM 841 O O . ALA A 1 104 ? -5.493 -2.018 3.759 1.00 93.56 104 ALA A O 1
ATOM 842 N N . VAL A 1 105 ? -5.616 -2.285 1.538 1.00 92.31 105 VAL A N 1
ATOM 843 C CA . VAL A 1 105 ? -4.173 -2.516 1.386 1.00 92.31 105 VAL A CA 1
ATOM 844 C C . VAL A 1 105 ? -3.359 -1.253 1.665 1.00 92.31 105 VAL A C 1
ATOM 846 O O . VAL A 1 105 ? -2.326 -1.354 2.316 1.00 92.31 105 VAL A O 1
ATOM 849 N N . LEU A 1 106 ? -3.839 -0.070 1.261 1.00 90.88 106 LEU A N 1
ATOM 850 C CA . LEU A 1 106 ? -3.179 1.204 1.563 1.00 90.88 106 LEU A CA 1
ATOM 851 C C . LEU A 1 106 ? -3.161 1.471 3.070 1.00 90.88 106 LEU A C 1
ATOM 853 O O . LEU A 1 106 ? -2.119 1.832 3.610 1.00 90.88 106 LEU A O 1
ATOM 857 N N . LEU A 1 107 ? -4.285 1.247 3.760 1.00 92.88 107 LEU A N 1
ATOM 858 C CA . LEU A 1 107 ? -4.339 1.386 5.214 1.00 92.88 107 LEU A CA 1
ATOM 859 C C . LEU A 1 107 ? -3.451 0.345 5.912 1.00 92.88 107 LEU A C 1
ATOM 861 O O . LEU A 1 107 ? -2.761 0.686 6.863 1.00 92.88 107 LEU A O 1
ATOM 865 N N . LEU A 1 108 ? -3.431 -0.905 5.439 1.00 92.88 108 LEU A N 1
ATOM 866 C CA . LEU A 1 108 ? -2.592 -1.964 6.005 1.00 92.88 108 LEU A CA 1
ATOM 867 C C . LEU A 1 108 ? -1.097 -1.653 5.863 1.00 92.88 108 LEU A C 1
ATOM 869 O O . LEU A 1 108 ? -0.371 -1.743 6.845 1.00 92.88 108 LEU A O 1
ATOM 873 N N . MET A 1 109 ? -0.656 -1.265 4.664 1.00 89.19 109 MET A N 1
ATOM 874 C CA . MET A 1 109 ? 0.728 -0.857 4.398 1.00 89.19 109 MET A CA 1
ATOM 875 C C . MET A 1 109 ? 1.132 0.314 5.298 1.00 89.19 109 MET A C 1
ATOM 877 O O . MET A 1 109 ? 2.189 0.274 5.918 1.00 89.19 109 MET A O 1
ATOM 881 N N . PHE A 1 110 ? 0.253 1.309 5.440 1.00 90.38 110 PHE A N 1
ATOM 882 C CA . PHE A 1 110 ? 0.511 2.470 6.287 1.00 90.38 110 PHE A CA 1
ATOM 883 C C . PHE A 1 110 ? 0.546 2.137 7.781 1.00 90.38 110 PHE A C 1
ATOM 885 O O . PHE A 1 110 ? 1.347 2.702 8.513 1.00 90.38 110 PHE A O 1
ATOM 892 N N . LEU A 1 111 ? -0.282 1.198 8.249 1.00 89.94 111 LEU A N 1
ATOM 893 C CA . LEU A 1 111 ? -0.198 0.690 9.620 1.00 89.94 111 LEU A CA 1
ATOM 894 C C . LEU A 1 111 ? 1.131 -0.037 9.864 1.00 89.94 111 LEU A C 1
ATOM 896 O O . LEU A 1 111 ? 1.719 0.130 10.927 1.00 89.94 111 LEU A O 1
ATOM 900 N N . CYS A 1 112 ? 1.617 -0.818 8.895 1.00 87.38 112 CYS A N 1
ATOM 901 C CA . CYS A 1 112 ? 2.923 -1.472 8.991 1.00 87.38 112 CYS A CA 1
ATOM 902 C C . CYS A 1 112 ? 4.074 -0.457 9.038 1.00 87.38 112 CYS A C 1
ATOM 904 O O . CYS A 1 112 ? 4.970 -0.607 9.862 1.00 87.38 112 CYS A O 1
ATOM 906 N N . GLU A 1 113 ? 4.029 0.579 8.199 1.00 85.25 113 GLU A N 1
ATOM 907 C CA . GLU A 1 113 ? 5.004 1.678 8.199 1.00 85.25 113 GLU A CA 1
ATOM 908 C C . GLU A 1 113 ? 4.966 2.454 9.524 1.00 85.25 113 GLU A C 1
ATOM 910 O O . GLU A 1 113 ? 5.989 2.612 10.183 1.00 85.25 113 GLU A O 1
ATOM 915 N N . ALA A 1 114 ? 3.773 2.836 9.992 1.00 87.00 114 ALA A N 1
ATOM 916 C CA . ALA A 1 114 ? 3.602 3.519 11.271 1.00 87.00 114 ALA A CA 1
ATOM 917 C C . ALA A 1 114 ? 4.089 2.674 12.458 1.00 87.00 114 ALA A C 1
ATOM 919 O O . ALA A 1 114 ? 4.679 3.224 13.383 1.00 87.00 114 ALA A O 1
ATOM 920 N N . TYR A 1 115 ? 3.876 1.354 12.428 1.00 86.69 115 TYR A N 1
ATOM 921 C CA . TYR A 1 115 ? 4.396 0.435 13.442 1.00 86.69 115 TYR A CA 1
ATOM 922 C C . TYR A 1 115 ? 5.925 0.351 13.422 1.00 86.69 115 TYR A C 1
ATOM 924 O O . TYR A 1 115 ? 6.545 0.291 14.480 1.00 86.69 115 TYR A O 1
ATOM 932 N N . HIS A 1 116 ? 6.524 0.332 12.228 1.00 82.62 116 HIS A N 1
ATOM 933 C CA . HIS A 1 116 ? 7.973 0.274 12.062 1.00 82.62 116 HIS A CA 1
ATOM 934 C C . HIS A 1 116 ? 8.652 1.551 12.567 1.00 82.62 116 HIS A C 1
ATOM 936 O O . HIS A 1 116 ? 9.631 1.468 13.305 1.00 82.62 116 HIS A O 1
ATOM 942 N N . ASP A 1 117 ? 8.100 2.713 12.217 1.00 81.94 117 ASP A N 1
ATOM 943 C CA . ASP A 1 117 ? 8.682 4.008 12.568 1.00 81.94 117 ASP A CA 1
ATOM 944 C C . ASP A 1 117 ? 8.376 4.425 14.013 1.00 81.94 117 ASP A C 1
ATOM 946 O O . ASP A 1 117 ? 9.213 5.038 14.671 1.00 81.94 117 ASP A O 1
ATOM 950 N N . ASN A 1 118 ? 7.160 4.152 14.500 1.00 85.31 118 ASN A N 1
ATOM 951 C CA . ASN A 1 118 ? 6.661 4.616 15.797 1.00 85.31 118 ASN A CA 1
ATOM 952 C C . ASN A 1 118 ? 5.716 3.571 16.428 1.00 85.31 118 ASN A C 1
ATOM 954 O O . ASN A 1 118 ? 4.494 3.748 16.390 1.00 85.31 118 ASN A O 1
ATOM 958 N N . PRO A 1 119 ? 6.233 2.499 17.053 1.00 85.81 119 PRO A N 1
ATOM 959 C CA . PRO A 1 119 ? 5.397 1.421 17.593 1.00 85.81 119 PRO A CA 1
ATOM 960 C C . PRO A 1 119 ? 4.388 1.909 18.648 1.00 85.81 119 PRO A C 1
ATOM 962 O O . PRO A 1 119 ? 3.228 1.497 18.626 1.00 85.81 119 PRO A O 1
ATOM 965 N N . GLU A 1 120 ? 4.780 2.876 19.487 1.00 87.38 120 GLU A N 1
ATOM 966 C CA . GLU A 1 120 ? 3.929 3.498 20.517 1.00 87.38 120 GLU A CA 1
ATOM 967 C C . GLU A 1 120 ? 2.670 4.174 19.938 1.00 87.38 120 GLU A C 1
ATOM 969 O O . GLU A 1 120 ? 1.662 4.358 20.623 1.00 87.38 120 GLU A O 1
ATOM 974 N N . ALA A 1 121 ? 2.688 4.546 18.652 1.00 83.06 121 ALA A N 1
ATOM 975 C CA . ALA A 1 121 ? 1.552 5.180 17.994 1.00 83.06 121 ALA A CA 1
ATOM 976 C C . ALA A 1 121 ? 0.323 4.260 17.923 1.00 83.06 121 ALA A C 1
ATOM 978 O O . ALA A 1 121 ? -0.806 4.755 17.981 1.00 83.06 121 ALA A O 1
ATOM 979 N N . LEU A 1 122 ? 0.548 2.947 17.813 1.00 86.62 122 LEU A N 1
ATOM 980 C CA . LEU A 1 122 ? -0.494 1.926 17.682 1.00 86.62 122 LEU A CA 1
ATOM 981 C C . LEU A 1 122 ? -0.819 1.214 19.001 1.00 86.62 122 LEU A C 1
ATOM 983 O O . LEU A 1 122 ? -1.759 0.425 19.041 1.00 86.62 122 LEU A O 1
ATOM 987 N N . GLU A 1 123 ? -0.101 1.517 20.084 1.00 87.81 123 GLU A N 1
ATOM 988 C CA . GLU A 1 123 ? -0.464 1.075 21.440 1.00 87.81 123 GLU A CA 1
ATOM 989 C C . GLU A 1 123 ? -1.670 1.845 21.999 1.00 87.81 123 GLU A C 1
ATOM 991 O O . GLU A 1 123 ? -2.316 1.405 22.951 1.00 87.81 123 GLU A O 1
ATOM 996 N N . ARG A 1 124 ? -2.005 2.989 21.386 1.00 86.81 124 ARG A N 1
ATOM 997 C CA . ARG A 1 124 ? -3.184 3.782 21.743 1.00 86.81 124 ARG A CA 1
ATOM 998 C C . ARG A 1 124 ? -4.494 3.042 21.432 1.00 86.81 124 ARG A C 1
ATOM 1000 O O . ARG A 1 124 ? -4.513 2.155 20.578 1.00 86.81 124 ARG A O 1
ATOM 1007 N N . PRO A 1 125 ? -5.614 3.426 22.061 1.00 88.00 125 PRO A N 1
ATOM 1008 C CA . PRO A 1 125 ? -6.939 2.908 21.726 1.00 88.00 125 PRO A CA 1
ATOM 1009 C C . PRO A 1 125 ? -7.318 3.099 20.242 1.00 88.00 125 PRO A C 1
ATOM 1011 O O . PRO A 1 125 ? -6.957 4.096 19.613 1.00 88.00 125 PRO A O 1
ATOM 1014 N N . HIS A 1 126 ? -8.072 2.152 19.667 1.00 84.62 126 HIS A N 1
ATOM 1015 C CA . HIS A 1 126 ? -8.446 2.150 18.239 1.00 84.62 126 HIS A CA 1
ATOM 1016 C C . HIS A 1 126 ? -9.227 3.396 17.780 1.00 84.62 126 HIS A C 1
ATOM 1018 O O . HIS A 1 126 ? -9.192 3.760 16.604 1.00 84.62 126 HIS A O 1
ATOM 1024 N N . ASP A 1 127 ? -9.948 4.047 18.684 1.00 85.25 127 ASP A N 1
ATOM 1025 C CA . ASP A 1 127 ? -10.673 5.298 18.463 1.00 85.25 127 ASP A CA 1
ATOM 1026 C C . ASP A 1 127 ? -9.738 6.504 18.279 1.00 85.25 127 ASP A C 1
ATOM 1028 O O . ASP A 1 127 ? -10.061 7.429 17.525 1.00 85.25 127 ASP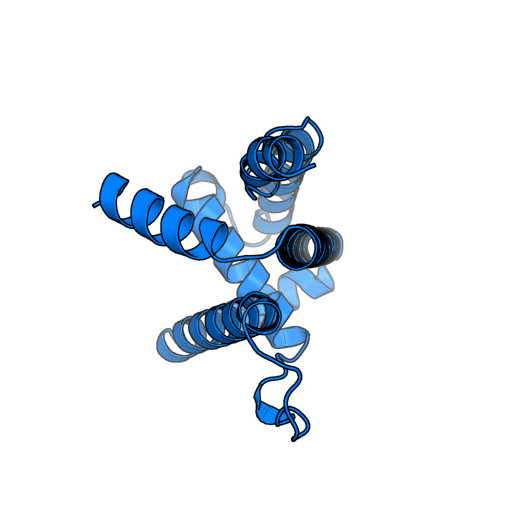 A O 1
ATOM 1032 N N . GLU A 1 128 ? -8.540 6.458 18.863 1.00 89.81 128 GLU A N 1
ATOM 1033 C CA . GLU A 1 128 ? -7.507 7.485 18.709 1.00 89.81 128 GLU A CA 1
ATOM 1034 C C . GLU A 1 128 ? -6.623 7.260 17.476 1.00 89.81 128 GLU A C 1
ATOM 1036 O O . GLU A 1 128 ? -6.040 8.215 16.951 1.00 89.81 128 GLU A O 1
ATOM 1041 N N . TRP A 1 129 ? -6.563 6.026 16.954 1.00 91.81 129 TRP A N 1
ATOM 1042 C CA . TRP A 1 129 ? -5.697 5.662 15.824 1.00 91.81 129 TRP A CA 1
ATOM 1043 C C . TRP A 1 129 ? -5.867 6.598 14.638 1.00 91.81 129 TRP A C 1
ATOM 1045 O O . TRP A 1 129 ? -4.881 7.025 14.050 1.00 91.81 129 TRP A O 1
ATOM 1055 N N . ARG A 1 130 ? -7.102 6.981 14.301 1.00 93.50 130 ARG A N 1
ATOM 1056 C CA . ARG A 1 130 ? -7.347 7.890 13.176 1.00 93.50 130 ARG A CA 1
ATOM 1057 C C . ARG A 1 130 ? -6.620 9.222 13.349 1.00 93.50 130 ARG A C 1
ATOM 1059 O O . ARG A 1 130 ? -6.048 9.722 12.385 1.00 93.50 130 ARG A O 1
ATOM 1066 N N . GLN A 1 131 ? -6.647 9.805 14.548 1.00 91.69 131 GLN A N 1
ATOM 1067 C CA . GLN A 1 131 ? -6.019 11.103 14.814 1.00 91.69 131 GLN A CA 1
ATOM 1068 C C . GLN A 1 131 ? -4.496 10.991 14.755 1.00 91.69 131 GLN A C 1
ATOM 1070 O O . GLN A 1 131 ? -3.848 11.785 14.074 1.00 91.69 131 GLN A O 1
ATOM 1075 N N . VAL A 1 132 ? -3.940 9.956 15.387 1.00 91.62 132 VAL A N 1
ATOM 1076 C CA . VAL A 1 132 ? -2.499 9.673 15.382 1.00 91.62 132 VAL A CA 1
ATOM 1077 C C . VAL A 1 132 ? -1.997 9.439 13.957 1.00 91.62 132 VAL A C 1
ATOM 1079 O O . VAL A 1 132 ? -1.058 10.091 13.511 1.00 91.62 132 VAL A O 1
ATOM 1082 N N . LEU A 1 133 ? -2.675 8.575 13.203 1.00 91.31 133 LEU A N 1
ATOM 1083 C CA . LEU A 1 133 ? -2.354 8.260 11.812 1.00 91.31 133 LEU A CA 1
ATOM 1084 C C . LEU A 1 133 ? -2.502 9.476 10.892 1.00 91.31 133 LEU A C 1
ATOM 1086 O O . LEU A 1 133 ? -1.697 9.656 9.984 1.00 91.31 133 LEU A O 1
ATOM 1090 N N . THR A 1 134 ? -3.482 10.347 11.145 1.00 91.25 134 THR A N 1
ATOM 1091 C CA . THR A 1 134 ? -3.617 11.625 10.427 1.00 91.25 134 THR A CA 1
ATOM 1092 C C . THR A 1 134 ? -2.437 12.551 10.717 1.00 91.25 134 THR A C 1
ATOM 1094 O O . THR A 1 134 ? -1.918 13.171 9.791 1.00 91.25 134 THR A O 1
ATOM 1097 N N . SER A 1 135 ? -1.981 12.616 11.971 1.00 89.56 135 SER A N 1
ATOM 1098 C CA . SER A 1 135 ? -0.803 13.399 12.359 1.00 89.56 135 SER A CA 1
ATOM 1099 C C . SER A 1 135 ? 0.483 12.858 11.729 1.00 89.56 135 SER A C 1
ATOM 1101 O O . SER A 1 135 ? 1.304 13.630 11.248 1.00 89.56 135 SER A O 1
ATOM 1103 N N . ILE A 1 136 ? 0.663 11.536 11.690 1.00 87.81 136 ILE A N 1
ATOM 1104 C CA . ILE A 1 136 ? 1.813 10.911 11.018 1.00 87.81 136 ILE A CA 1
ATOM 1105 C C . ILE A 1 136 ? 1.748 11.198 9.515 1.00 87.81 136 ILE A C 1
ATOM 1107 O O . ILE A 1 136 ? 2.716 11.674 8.927 1.00 87.81 136 ILE A O 1
ATOM 1111 N N . CYS A 1 137 ? 0.581 10.990 8.898 1.00 85.31 137 CYS A N 1
ATOM 1112 C CA . CYS A 1 137 ? 0.375 11.235 7.476 1.00 85.31 137 CYS A CA 1
ATOM 1113 C C . CYS A 1 137 ? 0.655 12.695 7.102 1.00 85.31 137 CYS A C 1
ATOM 1115 O O . CYS A 1 137 ? 1.283 12.941 6.073 1.00 85.31 137 CYS A O 1
ATOM 1117 N N . SER A 1 138 ? 0.239 13.671 7.914 1.00 80.88 138 SER A N 1
ATOM 1118 C CA . SER A 1 138 ? 0.502 15.085 7.634 1.00 80.88 138 SER A CA 1
ATOM 1119 C C . SER A 1 138 ? 1.994 15.415 7.715 1.00 80.88 138 SER A C 1
ATOM 1121 O O . SER A 1 138 ? 2.506 16.066 6.807 1.00 80.88 138 SER A O 1
ATOM 1123 N N . ILE A 1 139 ? 2.717 14.899 8.714 1.00 73.00 139 ILE A N 1
ATOM 1124 C CA . ILE A 1 139 ? 4.173 15.074 8.845 1.00 73.00 139 ILE A CA 1
ATOM 1125 C C . ILE A 1 139 ? 4.902 14.458 7.649 1.00 73.00 139 ILE A C 1
ATOM 1127 O O . ILE A 1 139 ? 5.743 15.112 7.032 1.00 73.00 139 ILE A O 1
ATOM 1131 N N . THR A 1 140 ? 4.561 13.225 7.278 1.00 68.19 140 THR A N 1
ATOM 1132 C CA . THR A 1 140 ? 5.179 12.542 6.138 1.00 68.19 140 THR A CA 1
ATOM 1133 C C . THR A 1 140 ? 4.839 13.246 4.826 1.00 68.19 140 THR A C 1
ATOM 1135 O O . THR A 1 140 ? 5.722 13.497 4.015 1.00 68.19 140 THR A O 1
ATOM 1138 N N . THR A 1 141 ? 3.596 13.696 4.641 1.00 59.22 141 THR A N 1
ATOM 1139 C CA . THR A 1 141 ? 3.196 14.474 3.456 1.00 59.22 141 THR A CA 1
ATOM 1140 C C . THR A 1 141 ? 3.962 15.794 3.349 1.00 59.22 141 THR A C 1
ATOM 1142 O O . THR A 1 141 ? 4.360 16.167 2.248 1.00 59.22 141 THR A O 1
ATOM 1145 N N . LEU A 1 142 ? 4.206 16.477 4.472 1.00 48.72 142 LEU A N 1
ATOM 1146 C CA . LEU A 1 142 ? 4.985 17.717 4.514 1.00 48.72 142 LEU A CA 1
ATOM 1147 C C . LEU A 1 142 ? 6.468 17.484 4.187 1.00 48.72 142 LEU A C 1
ATOM 1149 O O . LEU A 1 142 ? 7.060 18.281 3.459 1.00 48.72 142 LEU A O 1
ATOM 1153 N N . LYS A 1 143 ? 7.049 16.364 4.640 1.00 47.62 143 LYS A N 1
ATOM 1154 C CA . LYS A 1 143 ? 8.400 15.934 4.231 1.00 47.62 143 LYS A CA 1
ATOM 11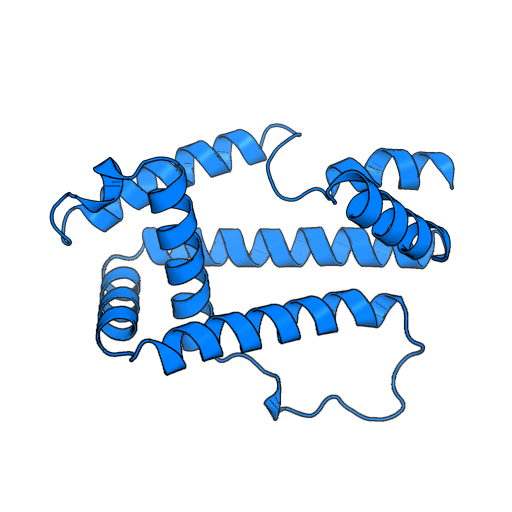55 C C . LYS A 1 143 ? 8.479 15.659 2.722 1.00 47.62 143 LYS A C 1
ATOM 1157 O O . LYS A 1 143 ? 9.464 16.009 2.089 1.00 47.62 143 LYS A O 1
ATOM 1162 N N . ILE A 1 144 ? 7.420 15.100 2.135 1.00 42.25 144 ILE A N 1
ATOM 1163 C CA . ILE A 1 144 ? 7.341 14.761 0.702 1.00 42.25 144 ILE A CA 1
ATOM 1164 C C . ILE A 1 144 ? 7.136 16.005 -0.181 1.00 42.25 144 ILE A C 1
ATOM 1166 O O . ILE A 1 144 ? 7.661 16.065 -1.289 1.00 42.25 144 ILE A O 1
ATOM 1170 N N . THR A 1 145 ? 6.403 17.026 0.284 1.00 39.53 145 THR A N 1
ATOM 1171 C CA . THR A 1 145 ? 6.253 18.293 -0.465 1.00 39.53 145 THR A CA 1
ATOM 1172 C C . THR A 1 145 ? 7.548 19.098 -0.569 1.00 39.53 145 THR A C 1
ATOM 1174 O O . THR A 1 145 ? 7.646 19.979 -1.420 1.00 39.53 145 THR A O 1
ATOM 1177 N N . GLY A 1 146 ? 8.546 18.794 0.261 1.00 28.70 146 GLY A N 1
ATOM 1178 C CA . GLY A 1 146 ? 9.876 19.380 0.187 1.00 28.70 146 GLY A CA 1
ATOM 1179 C C . GLY A 1 146 ? 10.837 18.521 -0.624 1.00 28.70 146 GLY A C 1
ATOM 1180 O O . GLY A 1 146 ? 11.758 18.003 -0.027 1.00 28.70 146 GLY A O 1
ATOM 1181 N N . ILE A 1 147 ? 10.619 18.363 -1.938 1.00 35.53 147 ILE A N 1
ATOM 1182 C CA . ILE A 1 147 ? 11.577 17.914 -2.987 1.00 35.53 147 ILE A CA 1
ATOM 1183 C C . ILE A 1 147 ? 12.324 16.562 -2.772 1.00 35.53 147 ILE A C 1
ATOM 1185 O O . ILE A 1 147 ? 12.836 15.997 -3.731 1.00 35.53 147 ILE A O 1
ATOM 1189 N N . THR A 1 148 ? 12.326 15.950 -1.587 1.00 38.47 148 THR A N 1
ATOM 1190 C CA . THR A 1 148 ? 13.161 14.792 -1.233 1.00 38.47 148 THR A CA 1
ATOM 1191 C C . THR A 1 148 ? 12.471 13.907 -0.189 1.00 38.47 148 THR A C 1
ATOM 1193 O O . THR A 1 148 ? 12.844 13.909 0.985 1.00 38.47 148 THR A O 1
ATOM 1196 N N . GLY A 1 149 ? 11.448 13.138 -0.578 1.00 31.75 149 GLY A N 1
ATOM 1197 C CA . GLY A 1 149 ? 10.793 12.234 0.371 1.00 31.75 149 GLY A CA 1
ATOM 1198 C C . GLY A 1 149 ? 10.058 11.043 -0.241 1.00 31.75 149 GLY A C 1
ATOM 1199 O O . GLY A 1 149 ? 8.972 11.187 -0.784 1.00 31.75 149 GLY A O 1
ATOM 1200 N N . ILE A 1 150 ? 10.644 9.859 -0.055 1.00 40.56 150 ILE A N 1
ATOM 1201 C CA . ILE A 1 150 ? 10.026 8.533 0.173 1.00 40.56 150 ILE A CA 1
ATOM 1202 C C . ILE A 1 150 ? 9.315 7.832 -1.009 1.00 40.56 150 ILE A C 1
ATOM 1204 O O . ILE A 1 150 ? 9.068 6.634 -0.934 1.00 40.56 150 ILE A O 1
ATOM 1208 N N . PHE A 1 151 ? 9.119 8.465 -2.167 1.00 43.56 151 PHE A N 1
ATOM 1209 C CA . PHE A 1 151 ? 8.985 7.703 -3.423 1.00 43.56 151 PHE A CA 1
ATOM 1210 C C . PHE A 1 151 ? 9.881 8.314 -4.490 1.00 43.56 151 PHE A C 1
ATOM 1212 O O . PHE A 1 151 ? 9.629 9.408 -4.992 1.00 43.56 151 PHE A O 1
ATOM 1219 N N . ASP A 1 152 ? 10.958 7.596 -4.776 1.00 48.31 152 ASP A N 1
ATOM 1220 C CA . ASP A 1 152 ? 12.180 8.074 -5.408 1.00 48.31 152 ASP A CA 1
ATOM 1221 C C . ASP A 1 152 ? 12.056 8.255 -6.931 1.00 48.31 152 ASP A C 1
ATOM 1223 O O . ASP A 1 152 ? 12.849 7.765 -7.725 1.00 48.31 152 ASP A O 1
ATOM 1227 N N . GLY A 1 153 ? 11.031 8.982 -7.378 1.00 45.31 153 GLY A N 1
ATOM 1228 C CA . GLY A 1 153 ? 11.052 9.562 -8.720 1.00 45.31 153 GLY A CA 1
ATOM 1229 C C . GLY A 1 153 ? 12.087 10.691 -8.824 1.00 45.31 153 GLY A C 1
ATOM 1230 O O . GLY A 1 153 ? 12.523 11.015 -9.922 1.00 45.31 153 GLY A O 1
ATOM 1231 N N . ALA A 1 154 ? 12.511 11.256 -7.684 1.00 47.81 154 ALA A N 1
ATOM 1232 C CA . ALA A 1 154 ? 13.609 12.214 -7.597 1.00 47.81 154 ALA A CA 1
ATOM 1233 C C . ALA A 1 154 ? 14.972 11.564 -7.880 1.00 47.81 154 ALA A C 1
ATOM 1235 O O . ALA A 1 154 ? 15.770 12.166 -8.591 1.00 47.81 154 ALA A O 1
ATOM 1236 N N . ALA A 1 155 ? 15.210 10.319 -7.444 1.00 52.47 155 ALA A N 1
ATOM 1237 C CA . ALA A 1 155 ? 16.382 9.553 -7.874 1.00 52.47 155 ALA A CA 1
ATOM 1238 C C . ALA A 1 155 ? 16.452 9.346 -9.392 1.00 52.47 155 ALA A C 1
ATOM 1240 O O . ALA A 1 155 ? 17.546 9.180 -9.917 1.00 52.47 155 ALA A O 1
ATOM 1241 N N . LEU A 1 156 ? 15.322 9.393 -10.112 1.00 53.34 156 LEU A N 1
ATOM 1242 C CA . LEU A 1 156 ? 15.301 9.315 -11.577 1.00 53.34 156 LEU A CA 1
ATOM 1243 C C . LEU A 1 156 ? 15.625 10.653 -12.265 1.00 53.34 156 LEU A C 1
ATOM 1245 O O . LEU A 1 156 ? 15.993 10.638 -13.436 1.00 53.34 156 LEU A O 1
ATOM 1249 N N . ILE A 1 157 ? 15.531 11.794 -11.569 1.00 59.03 157 ILE A N 1
ATOM 1250 C CA . ILE A 1 157 ?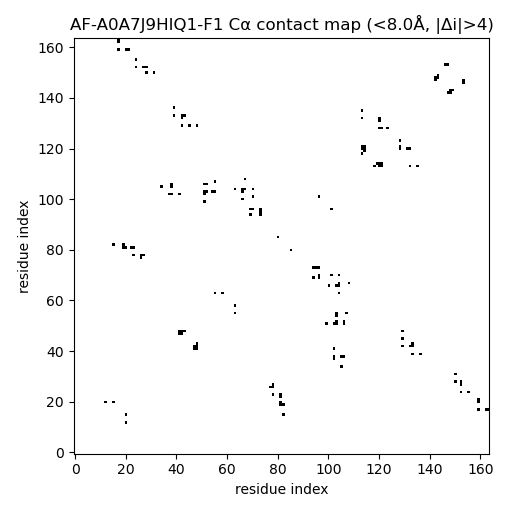 15.763 13.134 -12.146 1.00 59.03 157 ILE A CA 1
ATOM 1251 C C . ILE A 1 157 ? 17.193 13.292 -12.697 1.00 59.03 157 ILE A C 1
ATOM 1253 O O . ILE A 1 157 ? 17.308 13.667 -13.863 1.00 59.03 157 ILE A O 1
ATOM 1257 N N . PRO A 1 158 ? 18.271 12.934 -11.966 1.00 57.88 158 PRO A N 1
ATOM 1258 C CA . PRO A 1 158 ? 19.633 12.994 -12.502 1.00 57.88 158 PRO A CA 1
ATOM 1259 C C . PRO A 1 158 ? 19.827 12.148 -13.767 1.00 57.88 158 PRO A C 1
ATOM 1261 O O . PRO A 1 158 ? 20.605 12.509 -14.646 1.00 57.88 158 PRO A O 1
ATOM 1264 N N . TYR A 1 159 ? 19.106 11.028 -13.881 1.00 56.78 159 TYR A N 1
ATOM 1265 C CA . TYR A 1 159 ? 19.169 10.157 -15.057 1.00 56.78 159 TYR A CA 1
ATOM 1266 C C . TYR A 1 159 ? 18.382 10.717 -16.242 1.00 56.78 159 TYR A C 1
ATOM 1268 O O . TYR A 1 159 ? 18.814 10.551 -17.377 1.00 56.78 159 TYR A O 1
ATOM 1276 N N . ILE A 1 160 ? 17.262 11.406 -16.000 1.00 57.16 160 ILE A N 1
ATOM 1277 C CA . ILE A 1 160 ? 16.525 12.136 -17.043 1.00 57.16 160 ILE A CA 1
ATOM 1278 C C . ILE A 1 160 ? 17.401 13.261 -17.607 1.00 57.16 160 ILE A C 1
ATOM 1280 O O . ILE A 1 160 ? 17.523 13.375 -18.823 1.00 57.16 160 ILE A O 1
ATOM 1284 N N . GLU A 1 161 ? 18.045 14.041 -16.734 1.00 60.53 161 GLU A N 1
ATOM 1285 C CA . GLU A 1 161 ? 18.905 15.171 -17.115 1.00 60.53 161 GLU A CA 1
ATOM 1286 C C . GLU A 1 161 ? 20.193 14.745 -17.840 1.00 60.53 161 GLU A C 1
ATOM 1288 O O . GLU A 1 161 ? 20.737 15.523 -18.615 1.00 60.53 161 GLU A O 1
ATOM 1293 N N . MET A 1 162 ? 20.684 13.518 -17.627 1.00 59.53 162 MET A N 1
ATOM 1294 C CA . MET A 1 162 ? 21.859 12.983 -18.333 1.00 59.53 162 MET A CA 1
ATOM 1295 C C . MET A 1 162 ? 21.578 12.512 -19.769 1.00 59.53 162 MET A C 1
ATOM 1297 O O . MET A 1 162 ? 22.523 12.363 -20.545 1.00 59.53 162 MET A O 1
ATOM 1301 N N . VAL A 1 163 ? 20.322 12.208 -20.113 1.00 52.78 163 VAL A N 1
ATOM 1302 C CA . VAL A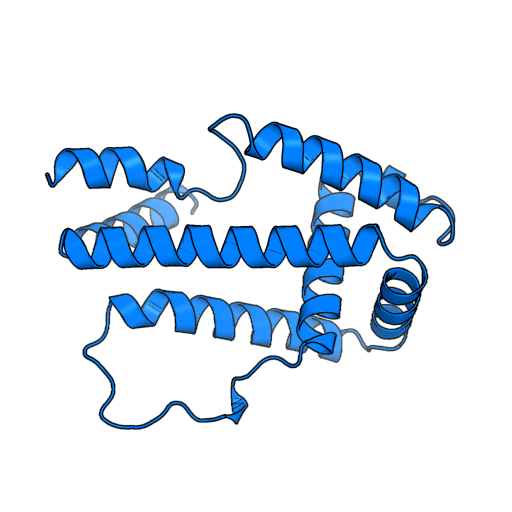 1 163 ? 19.947 11.607 -21.412 1.00 52.78 163 VAL A CA 1
ATOM 1303 C C . VAL A 1 163 ? 19.277 12.630 -22.352 1.00 52.78 163 VAL A C 1
ATOM 1305 O O . VAL A 1 163 ? 19.088 12.338 -23.535 1.00 52.78 163 VAL A O 1
ATOM 1308 N N . THR A 1 164 ? 18.951 13.832 -21.858 1.00 45.34 164 THR A N 1
ATOM 1309 C CA . THR A 1 164 ? 18.579 15.021 -22.656 1.00 45.34 164 THR A CA 1
ATOM 1310 C C . THR A 1 164 ? 19.788 15.874 -23.002 1.00 45.34 164 THR A C 1
ATOM 1312 O O . THR A 1 164 ? 19.888 16.292 -24.177 1.00 45.34 164 THR A O 1
#

Organism: NCBI:txid34285

Mean predicted aligned error: 9.86 Å